Protein AF-A0A398AWM4-F1 (afdb_monomer_lite)

Secondary structure (DSSP, 8-state):
--HHHHHHHHHHH---------SSHHHHHHHHHHHHTT---HHHHHHHHHHSPPPPTTS--S--EE-S-HHHHHHHHHHH---EE--HHHHHHHHHHHHTHHHHHHHHHHHHTT-

Sequence (115 aa):
MKIHGFVSDLVKLSSLIIFHPFESALDALNQVNAVSEGVMTAELRSFLELNLPKVKEGKKPKFSLGTSEPKLGSHILEATKIPCQSNEFVLELLRGVRLHFDSMVIWKSLFLDLV

Organism: Brassica campestris (NCBI:txid3711)

Foldseek 3Di:
DPPVVVLVVLLVVDAPPDDDDAPDPVRVVVVVVCVVVLHQDPVNLVVCVVRDDQDDPPDDDPDAAEGCDVSVQVVSCVPRVGHYDHDPVSVVSVVSCVVCVVVNVVVVVVVVVVD

Structure (mmCIF, N/CA/C/O backbone):
data_AF-A0A398AWM4-F1
#
_entry.id   AF-A0A398AWM4-F1
#
loop_
_atom_site.group_PDB
_atom_site.id
_atom_site.type_symbol
_atom_site.label_atom_id
_atom_site.label_alt_id
_atom_site.label_comp_id
_atom_site.label_asym_id
_atom_site.label_entity_id
_atom_site.label_seq_id
_atom_site.pdbx_PDB_ins_code
_atom_site.Cartn_x
_atom_site.Cartn_y
_atom_site.Cartn_z
_atom_site.occupancy
_atom_site.B_iso_or_equiv
_atom_site.auth_seq_id
_atom_site.auth_comp_id
_atom_site.auth_asym_id
_atom_site.auth_atom_id
_atom_site.pdbx_PDB_model_num
ATOM 1 N N . MET A 1 1 ? -24.596 -19.700 -16.673 1.00 36.59 1 MET A N 1
ATOM 2 C CA . MET A 1 1 ? -25.406 -18.483 -16.923 1.00 36.59 1 MET A CA 1
ATOM 3 C C . MET A 1 1 ? -25.328 -17.407 -15.819 1.00 36.59 1 MET A C 1
ATOM 5 O O . MET A 1 1 ? -25.776 -16.303 -16.072 1.00 36.59 1 MET A O 1
ATOM 9 N N . LYS A 1 2 ? -24.732 -17.643 -14.632 1.00 37.31 2 LYS A N 1
ATOM 10 C CA . LYS A 1 2 ? -24.631 -16.615 -13.562 1.00 37.31 2 LYS A CA 1
ATOM 11 C C . LYS A 1 2 ? -23.426 -15.661 -13.665 1.00 37.31 2 LYS A C 1
ATOM 13 O O . LYS A 1 2 ? -23.471 -14.572 -13.112 1.00 37.31 2 LYS A O 1
ATOM 18 N N . ILE A 1 3 ? -22.375 -16.046 -14.391 1.00 45.59 3 ILE A N 1
ATOM 19 C CA . ILE A 1 3 ? -21.124 -15.270 -14.465 1.00 45.59 3 ILE A CA 1
ATOM 20 C C . ILE A 1 3 ? -21.321 -13.973 -15.265 1.00 45.59 3 ILE A C 1
ATOM 22 O O . ILE A 1 3 ? -20.838 -12.926 -14.862 1.00 45.59 3 ILE A O 1
ATOM 26 N N . HIS A 1 4 ? -22.108 -14.009 -16.344 1.00 32.69 4 HIS A N 1
ATOM 27 C CA . HIS A 1 4 ? -22.317 -12.842 -17.208 1.00 32.69 4 HIS A CA 1
ATOM 28 C C . HIS A 1 4 ? -23.064 -11.683 -16.518 1.00 32.69 4 HIS A C 1
ATOM 30 O O . HIS A 1 4 ? -22.747 -10.527 -16.779 1.00 32.69 4 HIS A O 1
ATOM 36 N N . GLY A 1 5 ? -24.014 -11.979 -15.619 1.00 34.34 5 GLY A N 1
ATOM 37 C CA . GLY A 1 5 ? -24.736 -10.949 -14.855 1.00 34.34 5 GLY A CA 1
ATOM 38 C C . GLY A 1 5 ? -23.856 -10.266 -13.805 1.00 34.34 5 GLY A C 1
ATOM 39 O O . GLY A 1 5 ? -23.861 -9.044 -13.689 1.00 34.34 5 GLY A O 1
ATOM 40 N N . PHE A 1 6 ? -23.007 -11.040 -13.121 1.00 41.62 6 PHE A N 1
ATOM 41 C CA . PHE A 1 6 ? -22.071 -10.504 -12.130 1.00 41.62 6 PHE A CA 1
ATOM 42 C C . PHE A 1 6 ? -21.060 -9.526 -12.750 1.00 41.62 6 PHE A C 1
ATOM 44 O O . PHE A 1 6 ? -20.755 -8.496 -12.158 1.00 41.62 6 PHE A O 1
ATOM 51 N N . VAL A 1 7 ? -20.595 -9.801 -13.973 1.00 46.28 7 VAL A N 1
ATOM 52 C CA . VAL A 1 7 ? -19.675 -8.916 -14.707 1.00 46.28 7 VAL A CA 1
ATOM 53 C C . VAL A 1 7 ? -20.339 -7.587 -15.080 1.00 46.28 7 VAL A C 1
ATOM 55 O O . VAL A 1 7 ? -19.729 -6.534 -14.906 1.00 46.28 7 VAL A O 1
ATOM 58 N N . SER A 1 8 ? -21.599 -7.600 -15.535 1.00 47.59 8 SER A N 1
ATOM 59 C CA . SER A 1 8 ? -22.317 -6.353 -15.845 1.00 47.59 8 SER A CA 1
ATOM 60 C C . SER A 1 8 ? -22.608 -5.499 -14.610 1.00 47.59 8 SER A C 1
ATOM 62 O O . SER A 1 8 ? -22.663 -4.275 -14.713 1.00 47.59 8 SER A O 1
ATOM 64 N N . ASP A 1 9 ? -22.770 -6.129 -13.446 1.00 53.47 9 ASP A N 1
ATOM 65 C CA . ASP A 1 9 ? -23.002 -5.423 -12.186 1.00 53.47 9 ASP A CA 1
ATOM 66 C C . ASP A 1 9 ? -21.693 -4.910 -11.564 1.00 53.47 9 ASP A C 1
ATOM 68 O O . ASP A 1 9 ? -21.681 -3.821 -10.996 1.00 53.47 9 ASP A O 1
ATOM 72 N N . LEU A 1 10 ? -20.571 -5.614 -11.755 1.00 54.50 10 LEU A N 1
ATOM 73 C CA . LEU A 1 10 ? -19.227 -5.154 -11.377 1.00 54.50 10 LEU A CA 1
ATOM 74 C C . LEU A 1 10 ? -18.855 -3.845 -12.074 1.00 54.50 10 LEU A C 1
ATOM 76 O O . LEU A 1 10 ? -18.451 -2.902 -11.407 1.00 54.50 10 LEU A O 1
ATOM 80 N N . VAL A 1 11 ? -19.072 -3.745 -13.389 1.00 54.31 11 VAL A N 1
ATOM 81 C CA . VAL A 1 11 ? -18.803 -2.511 -14.154 1.00 54.31 11 VAL A CA 1
ATOM 82 C C . VAL A 1 11 ? -19.650 -1.330 -13.651 1.00 54.31 11 VAL A C 1
ATOM 84 O O . VAL A 1 11 ? -19.193 -0.191 -13.682 1.00 54.31 11 VAL A O 1
ATOM 87 N N . LYS A 1 12 ? -20.860 -1.582 -13.130 1.00 55.38 12 LYS A N 1
ATOM 88 C CA . LYS A 1 12 ? -21.692 -0.551 -12.480 1.00 55.38 12 LYS A CA 1
ATOM 89 C C . LYS A 1 12 ? -21.227 -0.212 -11.058 1.00 55.38 12 LYS A C 1
ATOM 91 O O . LYS A 1 12 ? -21.448 0.910 -10.612 1.00 55.38 12 LYS A O 1
ATOM 96 N N . LEU A 1 13 ? -20.624 -1.166 -10.342 1.00 53.12 13 LEU A N 1
ATOM 97 C CA . LEU A 1 13 ? -20.120 -0.995 -8.973 1.00 53.12 13 LEU A CA 1
ATOM 98 C C . LEU A 1 13 ? -18.730 -0.350 -8.906 1.00 53.12 13 LEU A C 1
ATOM 100 O O . LEU A 1 13 ? -18.423 0.314 -7.918 1.00 53.12 13 LEU A O 1
ATOM 104 N N . SER A 1 14 ? -17.882 -0.563 -9.912 1.00 59.62 14 SER A N 1
ATOM 105 C CA . SER A 1 14 ? -16.493 -0.106 -9.922 1.00 59.62 14 SER A CA 1
ATOM 106 C C . SER A 1 14 ? -16.245 0.858 -11.076 1.00 59.62 14 SER A C 1
ATOM 108 O O . SER A 1 14 ? -15.950 0.449 -12.198 1.00 59.62 14 SER A O 1
ATOM 110 N N . SER A 1 15 ? -16.325 2.156 -10.792 1.00 65.44 15 SER A N 1
ATOM 111 C CA . SER A 1 15 ? -15.787 3.187 -11.675 1.00 65.44 15 SER A CA 1
ATOM 112 C C . SER A 1 15 ? -14.329 3.471 -11.307 1.00 65.44 15 SER A C 1
ATOM 114 O O . SER A 1 15 ? -13.977 3.597 -10.133 1.00 65.44 15 SER A O 1
ATOM 116 N N . LEU A 1 16 ? -13.452 3.569 -12.310 1.00 68.62 16 LEU A N 1
ATOM 117 C CA . LEU A 1 16 ? -12.068 3.984 -12.086 1.00 68.62 16 LEU A CA 1
ATOM 118 C C . LEU A 1 16 ? -12.029 5.498 -11.855 1.00 68.62 16 LEU A C 1
ATOM 120 O O . LEU A 1 16 ? -11.985 6.287 -12.801 1.00 68.62 16 LEU A O 1
ATOM 124 N N . ILE A 1 17 ? -12.025 5.908 -10.591 1.00 71.44 17 ILE A N 1
ATOM 125 C CA . ILE A 1 17 ? -12.084 7.328 -10.231 1.00 71.44 17 ILE A CA 1
ATOM 126 C C . ILE A 1 17 ? -10.723 7.999 -10.483 1.00 71.44 17 ILE A C 1
ATOM 128 O O . ILE A 1 17 ? -10.647 8.954 -11.256 1.00 71.44 17 ILE A O 1
ATOM 132 N N . ILE A 1 18 ? -9.631 7.449 -9.943 1.00 75.81 18 ILE A N 1
ATOM 133 C CA . ILE A 1 18 ? -8.278 8.024 -10.043 1.00 75.81 18 ILE A CA 1
ATOM 134 C C . ILE A 1 18 ? -7.270 6.970 -10.517 1.00 75.81 18 ILE A C 1
ATOM 136 O O . ILE A 1 18 ? -7.394 5.793 -10.188 1.00 75.81 18 ILE A O 1
ATOM 140 N N . PHE A 1 19 ? -6.273 7.410 -11.285 1.00 79.38 19 PHE A N 1
ATOM 141 C CA . PHE A 1 19 ? -5.116 6.622 -11.701 1.00 79.38 19 PHE A CA 1
ATOM 142 C C . PHE A 1 19 ? -3.848 7.474 -11.542 1.00 79.38 19 PHE A C 1
ATOM 144 O O . PHE A 1 19 ? -3.848 8.632 -11.957 1.00 79.38 19 PHE A O 1
ATOM 151 N N . HIS A 1 20 ? -2.799 6.918 -10.932 1.00 80.88 20 HIS A N 1
ATOM 152 C CA . HIS A 1 20 ? -1.497 7.570 -10.769 1.00 80.88 20 HIS A CA 1
ATOM 153 C C . HIS A 1 20 ? -0.423 6.677 -11.402 1.00 80.88 20 HIS A C 1
ATOM 155 O O . HIS A 1 20 ? -0.158 5.600 -10.864 1.00 80.88 20 HIS A O 1
ATOM 161 N N . PRO A 1 21 ? 0.113 7.039 -12.580 1.00 86.12 21 PRO A N 1
ATOM 162 C CA . PRO A 1 21 ? 1.178 6.269 -13.207 1.00 86.12 21 PRO A CA 1
ATOM 163 C C . PRO A 1 21 ? 2.477 6.412 -12.410 1.00 86.12 21 PRO A C 1
ATOM 165 O O . PRO A 1 21 ? 2.779 7.498 -11.926 1.00 86.12 21 PRO A O 1
ATOM 168 N N . PHE A 1 22 ? 3.255 5.333 -12.336 1.00 87.94 22 PHE A N 1
ATO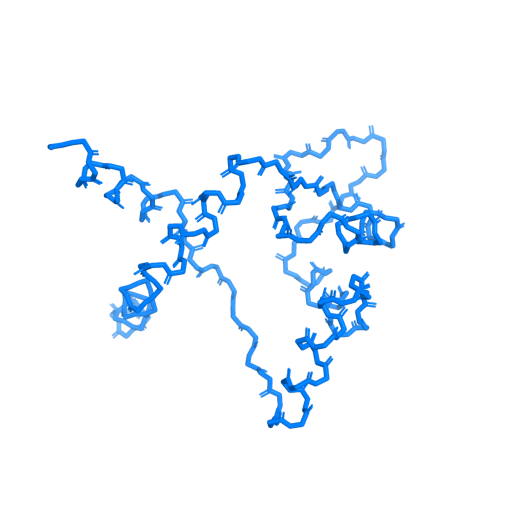M 169 C CA . PHE A 1 22 ? 4.601 5.371 -11.764 1.00 87.94 22 PHE A CA 1
ATOM 170 C C . PHE A 1 22 ? 5.526 6.248 -12.606 1.00 87.94 22 PHE A C 1
ATOM 172 O O . PHE A 1 22 ? 5.438 6.254 -13.838 1.00 87.94 22 PHE A O 1
ATOM 179 N N . GLU A 1 23 ? 6.456 6.938 -11.951 1.00 89.56 23 GLU A N 1
ATOM 180 C CA . GLU A 1 23 ? 7.380 7.849 -12.635 1.00 89.56 23 GLU A CA 1
ATOM 181 C C . GLU A 1 23 ? 8.399 7.098 -13.505 1.00 89.56 23 GLU A C 1
ATOM 183 O O . GLU A 1 23 ? 8.876 7.606 -14.521 1.00 89.56 23 GLU A O 1
ATOM 188 N N . SER A 1 24 ? 8.751 5.871 -13.112 1.00 94.75 24 SER A N 1
ATOM 189 C CA . SER A 1 24 ? 9.712 5.034 -13.828 1.00 94.75 24 SER A CA 1
ATOM 190 C C . SER A 1 24 ? 9.499 3.546 -13.554 1.00 94.75 24 SER A C 1
ATOM 192 O O . SER A 1 24 ? 8.798 3.157 -12.623 1.00 94.75 24 SER A O 1
ATOM 194 N N . ALA A 1 25 ? 10.163 2.687 -14.333 1.00 94.56 25 ALA A N 1
ATOM 195 C CA . ALA A 1 25 ? 10.159 1.243 -14.086 1.00 94.56 25 ALA A CA 1
ATOM 196 C C . ALA A 1 25 ? 10.783 0.868 -12.729 1.00 94.56 25 ALA A C 1
ATOM 198 O O . ALA A 1 25 ? 10.341 -0.085 -12.090 1.00 94.56 25 ALA A O 1
ATOM 199 N N . LEU A 1 26 ? 11.802 1.615 -12.285 1.00 93.81 26 LEU A N 1
ATOM 200 C CA . LEU A 1 26 ? 12.439 1.396 -10.986 1.00 93.81 26 LEU A CA 1
ATOM 201 C C . LEU A 1 26 ? 11.497 1.775 -9.841 1.00 93.81 26 LEU A C 1
ATOM 203 O O . LEU A 1 26 ? 11.385 1.031 -8.871 1.00 93.81 26 LEU A O 1
ATOM 207 N N . ASP A 1 27 ? 10.805 2.904 -9.976 1.00 92.19 27 ASP A N 1
ATOM 208 C CA . ASP A 1 27 ? 9.781 3.312 -9.019 1.00 92.19 27 ASP A CA 1
ATOM 209 C C . ASP A 1 27 ? 8.649 2.275 -8.955 1.00 92.19 27 ASP A C 1
ATOM 211 O O . ASP A 1 27 ? 8.371 1.739 -7.887 1.00 92.19 27 ASP A O 1
ATOM 215 N N . ALA A 1 28 ? 8.117 1.852 -10.106 1.00 92.69 28 ALA A N 1
ATOM 216 C CA . ALA A 1 28 ? 7.105 0.800 -10.174 1.00 92.69 28 ALA A CA 1
ATOM 217 C C . ALA A 1 28 ? 7.533 -0.486 -9.442 1.00 92.69 28 ALA A C 1
ATOM 219 O O . ALA A 1 28 ? 6.756 -1.059 -8.676 1.00 92.69 28 ALA A O 1
ATOM 220 N N . LEU A 1 29 ? 8.780 -0.928 -9.640 1.00 95.31 29 LEU A N 1
ATOM 221 C CA . LEU A 1 29 ? 9.333 -2.094 -8.949 1.00 95.31 29 LEU A CA 1
ATOM 222 C C . LEU A 1 29 ? 9.377 -1.884 -7.428 1.00 95.31 29 LEU A C 1
ATOM 224 O O . LEU A 1 29 ? 8.956 -2.761 -6.672 1.00 95.31 29 LEU A O 1
ATOM 228 N N . ASN A 1 30 ? 9.852 -0.722 -6.978 1.00 94.75 30 ASN A N 1
ATOM 229 C CA . ASN A 1 30 ? 9.938 -0.391 -5.558 1.00 94.75 30 ASN A CA 1
ATOM 230 C C . ASN A 1 30 ? 8.553 -0.337 -4.899 1.00 94.75 30 ASN A C 1
ATOM 232 O O . ASN A 1 30 ? 8.369 -0.911 -3.826 1.00 94.75 30 ASN A O 1
ATOM 236 N N . GLN A 1 31 ? 7.571 0.292 -5.550 1.00 93.50 31 GLN A N 1
ATOM 237 C CA . GLN A 1 31 ? 6.203 0.388 -5.036 1.00 93.50 31 GLN A CA 1
ATOM 238 C C . GLN A 1 31 ? 5.544 -0.995 -4.941 1.00 93.50 31 GLN A C 1
ATOM 240 O O . GLN A 1 31 ? 4.927 -1.314 -3.924 1.00 93.50 31 GLN A O 1
ATOM 245 N N . VAL A 1 32 ? 5.707 -1.853 -5.956 1.00 92.75 32 VAL A N 1
ATOM 246 C CA . VAL A 1 32 ? 5.151 -3.220 -5.943 1.00 92.75 32 VAL A CA 1
ATOM 247 C C . VAL A 1 32 ? 5.764 -4.064 -4.825 1.00 92.75 32 VAL A C 1
ATOM 249 O O . VAL A 1 32 ? 5.031 -4.765 -4.120 1.00 92.75 32 VAL A O 1
ATOM 252 N N . ASN A 1 33 ? 7.081 -3.981 -4.625 1.00 95.19 33 ASN A N 1
ATOM 253 C CA . ASN A 1 33 ? 7.755 -4.697 -3.541 1.00 95.19 33 ASN A CA 1
ATOM 254 C C . ASN A 1 33 ? 7.281 -4.199 -2.170 1.00 95.19 33 ASN A C 1
ATOM 256 O O . ASN A 1 33 ? 6.889 -5.005 -1.329 1.00 95.19 33 ASN A O 1
ATOM 260 N N . ALA A 1 34 ? 7.213 -2.878 -1.975 1.00 94.50 34 ALA A N 1
ATOM 261 C CA . ALA A 1 34 ? 6.725 -2.287 -0.732 1.00 94.50 34 ALA A CA 1
ATOM 262 C C . ALA A 1 34 ? 5.290 -2.737 -0.408 1.00 94.50 34 ALA A C 1
ATOM 264 O O . ALA A 1 34 ? 5.020 -3.180 0.709 1.00 94.50 34 ALA A O 1
ATOM 265 N N . VAL A 1 35 ? 4.383 -2.707 -1.391 1.00 92.31 35 VAL A N 1
ATOM 266 C CA . VAL A 1 35 ? 3.003 -3.197 -1.230 1.00 92.31 35 VAL A CA 1
ATOM 267 C C . VAL A 1 35 ? 2.981 -4.678 -0.847 1.00 92.31 35 VAL A C 1
ATOM 269 O O . VAL A 1 35 ? 2.243 -5.051 0.065 1.00 92.31 35 VAL A O 1
ATOM 272 N N . SER A 1 36 ? 3.816 -5.503 -1.486 1.00 91.12 36 SER A N 1
ATOM 273 C CA . SER A 1 36 ? 3.905 -6.949 -1.225 1.00 91.12 36 SER A CA 1
ATOM 274 C C . SER A 1 36 ? 4.437 -7.275 0.177 1.00 91.12 36 SER A C 1
ATOM 276 O O . SER A 1 36 ? 4.081 -8.295 0.757 1.00 91.12 36 SER A O 1
ATOM 278 N N . GLU A 1 37 ? 5.251 -6.394 0.760 1.00 93.38 37 GLU A N 1
ATOM 279 C CA . GLU A 1 37 ? 5.760 -6.513 2.136 1.00 93.38 37 GLU A CA 1
ATOM 280 C C . GLU A 1 37 ? 4.832 -5.863 3.186 1.00 93.38 37 GLU A C 1
ATOM 282 O O . GLU A 1 37 ? 5.084 -5.912 4.404 1.00 93.38 37 GLU A O 1
ATOM 287 N N . GLY A 1 38 ? 3.732 -5.261 2.726 1.00 93.12 38 GLY A N 1
ATOM 288 C CA . GLY A 1 38 ? 2.766 -4.536 3.543 1.00 93.12 38 GLY A CA 1
ATOM 289 C C . GLY A 1 38 ? 3.273 -3.180 4.032 1.00 93.12 38 GLY A C 1
ATOM 290 O O . GLY A 1 38 ? 2.825 -2.697 5.071 1.00 93.12 38 GLY A O 1
ATOM 291 N N . VAL A 1 39 ? 4.230 -2.575 3.334 1.00 94.38 39 VAL A N 1
ATOM 292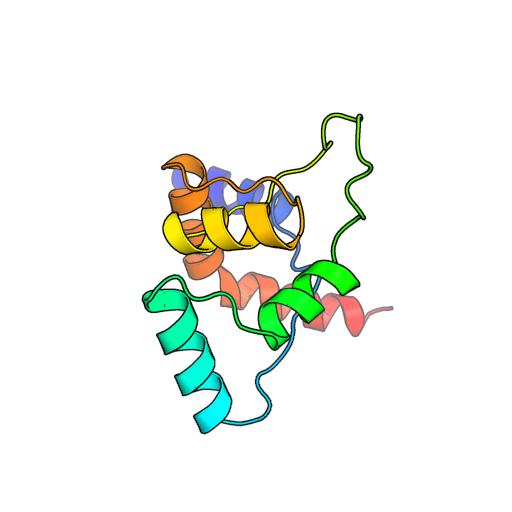 C CA . VAL A 1 39 ? 4.810 -1.271 3.662 1.00 94.38 39 VAL A CA 1
ATOM 293 C C . VAL A 1 39 ? 4.003 -0.170 2.984 1.00 94.38 39 VAL A C 1
ATOM 295 O O . VAL A 1 39 ? 3.784 -0.184 1.776 1.00 94.38 39 VAL A O 1
ATOM 298 N N . MET A 1 40 ? 3.574 0.817 3.769 1.00 94.19 40 MET A N 1
ATOM 299 C CA . MET A 1 40 ? 2.924 2.009 3.234 1.00 94.19 40 MET A CA 1
ATOM 300 C C . MET A 1 40 ? 3.987 3.050 2.873 1.00 94.19 40 MET A C 1
ATOM 302 O O . MET A 1 40 ? 4.608 3.641 3.758 1.00 94.19 40 MET A O 1
ATOM 306 N N . THR A 1 41 ? 4.192 3.279 1.577 1.00 94.12 41 THR A N 1
ATOM 307 C CA . THR A 1 41 ? 5.128 4.294 1.079 1.00 94.12 41 THR A CA 1
ATOM 308 C C . THR A 1 41 ? 4.582 5.709 1.286 1.00 94.12 41 THR A C 1
ATOM 310 O O . THR A 1 41 ? 3.376 5.921 1.453 1.00 94.12 41 THR A O 1
ATOM 313 N N . ALA A 1 42 ? 5.476 6.702 1.280 1.00 93.31 42 ALA A N 1
ATOM 314 C CA . ALA A 1 42 ? 5.084 8.108 1.373 1.00 93.31 42 ALA A CA 1
ATOM 315 C C . ALA A 1 42 ? 4.194 8.523 0.192 1.00 93.31 42 ALA A C 1
ATOM 317 O O . ALA A 1 42 ? 3.201 9.219 0.386 1.00 93.31 42 ALA A O 1
ATOM 318 N N . GLU A 1 43 ? 4.506 8.031 -1.004 1.00 92.00 43 GLU A N 1
ATOM 319 C CA . GLU A 1 43 ? 3.725 8.278 -2.212 1.00 92.00 43 GLU A CA 1
ATOM 320 C C . GLU A 1 43 ? 2.316 7.689 -2.113 1.00 92.00 43 GLU A C 1
ATOM 322 O O . GLU A 1 43 ? 1.342 8.409 -2.325 1.00 92.00 43 GLU A O 1
ATOM 327 N N . LEU A 1 44 ? 2.182 6.424 -1.686 1.00 91.94 44 LEU A N 1
ATOM 328 C CA . LEU A 1 44 ? 0.873 5.805 -1.466 1.00 91.94 44 LEU A CA 1
ATOM 329 C C . LEU A 1 44 ? 0.057 6.592 -0.437 1.00 91.94 44 LEU A C 1
ATOM 331 O O . LEU A 1 44 ? -1.137 6.821 -0.626 1.00 91.94 44 LEU A O 1
ATOM 335 N N . ARG A 1 45 ? 0.694 7.047 0.644 1.00 93.31 45 ARG A N 1
ATOM 336 C CA . ARG A 1 45 ? 0.029 7.879 1.647 1.00 93.31 45 ARG A CA 1
ATOM 337 C C . ARG A 1 45 ? -0.476 9.190 1.043 1.00 93.31 45 ARG A C 1
A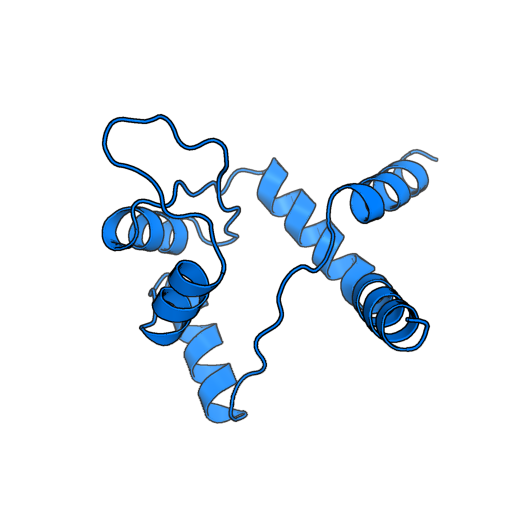TOM 339 O O . ARG A 1 45 ? -1.656 9.504 1.200 1.00 93.31 45 ARG A O 1
ATOM 346 N N . SER A 1 46 ? 0.386 9.935 0.351 1.00 92.69 46 SER A N 1
ATOM 347 C CA . SER A 1 46 ? 0.013 11.195 -0.300 1.00 92.69 46 SER A CA 1
ATOM 348 C C . SER A 1 46 ? -1.102 10.985 -1.322 1.00 92.69 46 SER A C 1
ATOM 350 O O . SER A 1 46 ? -2.063 11.751 -1.347 1.00 92.69 46 SER A O 1
ATOM 352 N N . PHE A 1 47 ? -1.034 9.908 -2.103 1.00 91.00 47 PHE A N 1
ATOM 353 C CA . PHE A 1 47 ? -2.079 9.528 -3.043 1.00 91.00 47 PHE A CA 1
ATOM 354 C C . PHE A 1 47 ? -3.432 9.327 -2.346 1.00 91.00 47 PHE A C 1
ATOM 356 O O . PHE A 1 47 ? -4.438 9.876 -2.794 1.00 91.00 47 PHE A O 1
ATOM 363 N N . LEU A 1 48 ? -3.478 8.590 -1.234 1.00 91.00 48 LEU A N 1
ATOM 364 C CA . LEU A 1 48 ? -4.722 8.352 -0.495 1.00 91.00 48 LEU A CA 1
ATOM 365 C C . LEU A 1 48 ? -5.278 9.640 0.127 1.00 91.00 48 LEU A C 1
ATOM 367 O O . LEU A 1 48 ? -6.475 9.901 0.026 1.00 91.00 48 LEU A O 1
ATOM 371 N N . GLU A 1 49 ? -4.424 10.463 0.739 1.00 90.25 49 GLU A N 1
ATOM 372 C CA . GLU A 1 49 ? -4.835 11.708 1.401 1.00 90.25 49 GLU A CA 1
ATOM 373 C C . GLU A 1 49 ? -5.355 12.771 0.417 1.00 90.25 49 GLU A C 1
ATOM 375 O O . GLU A 1 49 ? -6.248 13.545 0.770 1.00 90.25 49 GLU A O 1
ATOM 380 N N . LEU A 1 50 ? -4.827 12.804 -0.811 1.00 89.81 50 LEU A N 1
ATOM 381 C CA . LEU A 1 50 ? -5.265 13.730 -1.862 1.00 89.81 50 LEU A CA 1
ATOM 382 C C . LEU A 1 50 ? -6.596 13.321 -2.498 1.00 89.81 50 LEU A C 1
ATOM 384 O O . LEU A 1 50 ? -7.368 14.181 -2.919 1.00 89.81 50 LEU A O 1
ATOM 388 N N . ASN A 1 51 ? -6.860 12.017 -2.577 1.00 86.62 51 ASN A N 1
ATOM 389 C CA . ASN A 1 51 ? -7.936 11.482 -3.404 1.00 86.62 51 ASN A CA 1
ATOM 390 C C . ASN A 1 51 ? -9.139 10.950 -2.617 1.00 86.62 51 ASN A C 1
ATOM 392 O O . ASN A 1 51 ? -10.201 10.729 -3.205 1.00 86.62 51 ASN A O 1
ATOM 396 N N . LEU A 1 52 ? -9.006 10.733 -1.306 1.00 87.31 52 LEU A N 1
ATOM 397 C CA . LEU A 1 52 ? -10.084 10.209 -0.471 1.00 87.31 52 LEU A CA 1
ATOM 398 C C . LEU A 1 52 ? -10.689 11.279 0.449 1.00 87.31 52 LEU A C 1
ATOM 400 O O . LEU A 1 52 ? -10.000 12.198 0.899 1.00 87.31 52 LEU A O 1
ATOM 404 N N . PRO A 1 53 ? -11.989 11.166 0.787 1.00 86.81 53 PRO A N 1
ATOM 405 C CA . PRO A 1 53 ? -12.615 12.067 1.744 1.00 86.81 53 PRO A CA 1
ATOM 406 C C . PRO A 1 53 ? -11.921 11.997 3.108 1.00 86.81 53 PRO A C 1
ATOM 408 O O . PRO A 1 53 ? -11.743 10.916 3.672 1.00 86.81 53 PRO A O 1
ATOM 411 N N . LYS A 1 54 ? -11.601 13.159 3.689 1.00 82.25 54 LYS A N 1
ATOM 412 C CA . LYS A 1 54 ? -10.999 13.225 5.027 1.00 82.25 54 LYS A CA 1
ATOM 413 C C . LYS A 1 54 ? -11.914 12.585 6.070 1.00 82.25 54 LYS A C 1
ATOM 415 O O . LYS A 1 54 ? -13.080 12.969 6.219 1.00 82.25 54 LYS A O 1
ATOM 420 N N . VAL A 1 55 ? -11.363 11.646 6.832 1.00 82.94 55 VAL A N 1
ATOM 421 C CA . VAL A 1 55 ? -12.050 11.042 7.974 1.00 82.94 55 VAL A CA 1
ATOM 422 C C . VAL A 1 55 ? -12.029 12.038 9.133 1.00 82.94 55 VAL A C 1
ATOM 424 O O . VAL A 1 55 ? -10.969 12.476 9.568 1.00 82.94 55 VAL A O 1
ATOM 427 N N . LYS A 1 56 ? -13.210 12.441 9.614 1.00 78.75 56 LYS A N 1
ATOM 428 C CA . LYS A 1 56 ? -13.336 13.339 10.771 1.00 78.75 56 LYS A CA 1
ATOM 429 C C . LYS A 1 56 ? -13.297 12.522 12.057 1.00 78.75 56 LYS A C 1
ATOM 431 O O . LYS A 1 56 ? -14.078 11.580 12.197 1.00 78.75 56 LYS A O 1
ATOM 436 N N . GLU A 1 57 ? -12.450 12.920 13.001 1.00 74.38 57 GLU A N 1
ATOM 437 C CA . GLU A 1 57 ? -12.404 12.304 14.328 1.00 74.38 57 GLU A CA 1
ATOM 438 C C . GLU A 1 57 ? -13.777 12.393 15.016 1.00 74.38 57 GLU A C 1
ATOM 440 O O . GLU A 1 57 ? -14.486 13.397 14.919 1.00 74.38 57 GLU A O 1
ATOM 445 N N . GLY A 1 58 ? -14.197 11.297 15.651 1.00 75.56 58 GLY A N 1
ATOM 446 C CA . GLY A 1 58 ? -15.486 11.202 16.344 1.00 75.56 58 GLY A CA 1
ATOM 447 C C . GLY A 1 58 ? -16.706 10.900 15.462 1.00 75.56 58 G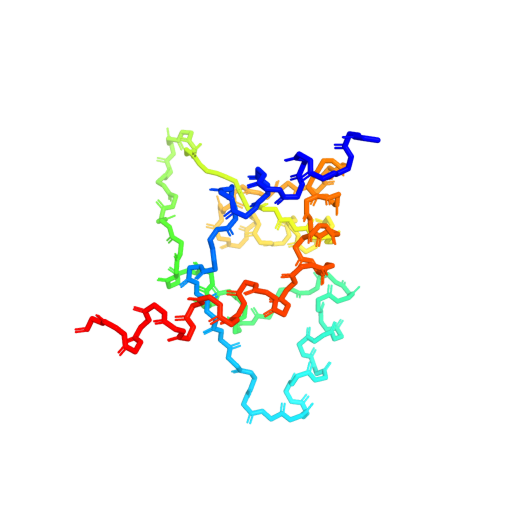LY A C 1
ATOM 448 O O . GLY A 1 58 ? -17.797 10.712 15.997 1.00 75.56 58 GLY A O 1
ATOM 449 N N . LYS A 1 59 ? -16.567 10.803 14.129 1.00 77.00 59 LYS A N 1
ATOM 450 C CA . LYS A 1 59 ? -17.654 10.346 13.240 1.00 77.00 59 LYS A CA 1
ATOM 451 C C . LYS A 1 59 ? -17.318 9.007 12.597 1.00 77.00 59 LYS A C 1
ATOM 453 O O . LYS A 1 59 ? -16.233 8.831 12.054 1.00 77.00 59 LYS A O 1
ATOM 458 N N . LYS A 1 60 ? -18.286 8.082 12.595 1.00 76.62 60 LYS A N 1
ATOM 459 C CA . LYS A 1 60 ? -18.148 6.809 11.878 1.00 76.62 60 LYS A CA 1
ATOM 460 C C . LYS A 1 60 ? -17.930 7.101 10.382 1.00 76.62 60 LYS A C 1
ATOM 462 O O . LYS A 1 60 ? -18.769 7.787 9.787 1.00 76.62 60 LYS A O 1
ATOM 467 N N . PRO A 1 61 ? -16.834 6.618 9.774 1.00 80.94 61 PRO A N 1
ATOM 468 C CA . PRO A 1 61 ? -16.585 6.815 8.352 1.00 80.94 61 PRO A CA 1
ATOM 469 C C . PRO A 1 61 ? -17.723 6.212 7.520 1.00 80.94 61 PRO A C 1
ATOM 471 O O . PRO A 1 61 ? -18.222 5.131 7.832 1.00 80.94 61 PRO A O 1
ATOM 474 N N . LYS A 1 62 ? -18.137 6.911 6.457 1.00 84.31 62 LYS A N 1
ATOM 475 C CA . LYS A 1 62 ? -19.178 6.436 5.523 1.00 84.31 62 LYS A CA 1
ATOM 476 C C . LYS A 1 62 ? -18.632 5.542 4.404 1.00 84.31 62 LYS A C 1
ATOM 478 O O . LYS A 1 62 ? -19.400 5.102 3.559 1.00 84.31 62 LYS A O 1
ATOM 483 N N . PHE A 1 63 ? -17.324 5.317 4.379 1.00 88.31 63 PHE A N 1
ATOM 484 C CA . PHE A 1 63 ? -16.635 4.531 3.364 1.00 88.31 63 PHE A CA 1
ATOM 485 C C . PHE A 1 63 ? -15.573 3.653 4.025 1.00 88.31 63 PHE A C 1
ATOM 487 O O . PHE A 1 63 ? -15.163 3.928 5.154 1.00 88.31 63 PHE A O 1
ATOM 494 N N . SER A 1 64 ? -15.134 2.620 3.312 1.00 90.31 64 SER A N 1
ATOM 495 C CA . SER A 1 64 ? -13.975 1.800 3.659 1.00 90.31 64 SER A CA 1
ATOM 496 C C . SER A 1 64 ? -13.149 1.505 2.417 1.00 90.31 64 SER A C 1
ATOM 498 O O . SER A 1 64 ? -13.710 1.293 1.343 1.00 90.31 64 SER A O 1
ATOM 500 N N . LEU A 1 65 ? -11.830 1.483 2.570 1.00 91.81 65 LEU A N 1
ATOM 501 C CA . LEU A 1 65 ? -10.882 1.144 1.518 1.00 91.81 65 LEU A CA 1
ATOM 502 C C . LEU A 1 65 ? -10.691 -0.376 1.458 1.00 91.81 65 LEU A C 1
ATOM 504 O O . LEU A 1 65 ? -10.335 -0.996 2.456 1.00 91.81 65 LEU A O 1
ATOM 508 N N . GLY A 1 66 ? -10.923 -0.984 0.298 1.00 92.12 66 GLY A N 1
ATOM 509 C CA . GLY A 1 66 ? -10.590 -2.390 0.074 1.00 92.12 66 GLY A CA 1
ATOM 510 C C . GLY A 1 66 ? -9.103 -2.550 -0.242 1.00 92.12 66 GLY A C 1
ATOM 511 O O . GLY A 1 66 ? -8.617 -1.903 -1.167 1.00 92.12 66 GLY A O 1
ATOM 512 N N . THR A 1 67 ? -8.385 -3.403 0.489 1.00 92.50 67 THR A N 1
ATOM 513 C CA . THR A 1 67 ? -6.966 -3.703 0.228 1.00 92.50 67 THR A CA 1
ATOM 514 C C . THR A 1 67 ? -6.770 -5.202 0.025 1.00 92.50 67 THR A C 1
ATOM 516 O O . THR A 1 67 ? -7.379 -6.009 0.729 1.00 92.50 67 THR A O 1
ATOM 519 N N . SER A 1 68 ? -5.916 -5.587 -0.932 1.00 90.31 68 SER A N 1
ATOM 520 C CA . SER A 1 68 ? -5.540 -6.995 -1.136 1.00 90.31 68 SER A CA 1
ATOM 521 C C . SER A 1 68 ? -4.683 -7.526 0.005 1.00 90.31 68 SER A C 1
ATOM 523 O O . SER A 1 68 ? -4.836 -8.675 0.398 1.00 90.31 68 SER A O 1
ATOM 525 N N . GLU A 1 69 ? -3.814 -6.670 0.545 1.00 92.19 69 GLU A N 1
ATOM 526 C CA . GLU A 1 69 ? -2.915 -7.000 1.644 1.00 92.19 69 GLU A CA 1
ATOM 527 C C . GLU A 1 69 ? -3.466 -6.479 2.982 1.00 92.19 69 GLU A C 1
ATOM 529 O O . GLU A 1 69 ? -3.599 -5.258 3.158 1.00 92.19 69 GLU A O 1
ATOM 534 N N . PRO A 1 70 ? -3.769 -7.367 3.951 1.00 92.62 70 PRO A N 1
ATOM 535 C CA . PRO A 1 70 ? -4.286 -6.965 5.259 1.00 92.62 70 PRO A CA 1
ATOM 536 C C . PRO A 1 70 ? -3.292 -6.123 6.062 1.00 92.62 70 PRO A C 1
ATOM 538 O O . PRO A 1 70 ? -3.675 -5.126 6.671 1.00 92.62 70 PRO A O 1
ATOM 541 N N . LYS A 1 71 ? -2.001 -6.487 6.035 1.00 94.56 71 LYS A N 1
ATOM 542 C CA . LYS A 1 71 ? -0.943 -5.774 6.770 1.00 94.56 71 LYS A CA 1
ATOM 543 C C . LYS A 1 71 ? -0.811 -4.326 6.294 1.00 94.56 71 LYS A C 1
ATOM 545 O O . LYS A 1 71 ? -0.717 -3.413 7.111 1.00 94.56 71 LYS A O 1
ATOM 550 N N . LEU A 1 72 ? -0.881 -4.121 4.979 1.00 94.38 72 LEU A N 1
ATOM 551 C CA . LEU A 1 72 ? -0.897 -2.788 4.386 1.00 94.38 72 LEU A CA 1
ATOM 552 C C . LEU A 1 72 ? -2.125 -1.990 4.842 1.00 94.38 72 LEU A C 1
ATOM 554 O O . LEU A 1 72 ? -1.995 -0.829 5.221 1.00 94.38 72 LEU A O 1
ATOM 558 N N . GLY A 1 73 ? -3.305 -2.621 4.854 1.00 94.06 73 GLY A N 1
ATOM 559 C CA . GLY A 1 73 ? -4.542 -2.003 5.334 1.00 94.06 73 GLY A CA 1
ATOM 560 C C . GLY A 1 73 ? -4.449 -1.528 6.788 1.00 94.06 73 GLY A C 1
ATOM 561 O O . GLY A 1 73 ? -4.897 -0.424 7.102 1.00 94.06 73 GLY A O 1
ATOM 562 N N . SER A 1 74 ? -3.811 -2.310 7.663 1.00 94.31 74 SER A N 1
ATOM 563 C CA . SER A 1 74 ? -3.548 -1.907 9.051 1.00 94.31 74 SER A CA 1
ATOM 564 C C . SER A 1 74 ? -2.655 -0.667 9.130 1.00 94.31 74 SER A C 1
ATOM 566 O O . SER A 1 74 ? -3.013 0.299 9.801 1.00 94.31 74 SER A O 1
ATOM 568 N N . HIS A 1 75 ? -1.541 -0.638 8.391 1.00 94.69 75 HIS A N 1
ATOM 569 C CA . HIS A 1 75 ? -0.650 0.528 8.370 1.00 94.69 75 HIS A CA 1
ATOM 570 C C . HIS A 1 75 ? -1.327 1.782 7.792 1.00 94.69 75 HIS A C 1
ATOM 572 O O . HIS A 1 75 ? -1.134 2.885 8.311 1.00 94.69 75 HIS A O 1
ATOM 578 N N . ILE A 1 76 ? -2.166 1.628 6.760 1.00 94.25 76 ILE A N 1
ATOM 579 C CA . ILE A 1 76 ? -2.967 2.731 6.210 1.00 94.25 76 ILE A CA 1
ATOM 580 C C . ILE A 1 76 ? -3.919 3.277 7.275 1.00 94.25 76 ILE A C 1
ATOM 582 O O . ILE A 1 76 ? -3.968 4.493 7.483 1.00 94.25 76 ILE A O 1
ATOM 586 N N . LEU A 1 77 ? -4.653 2.405 7.971 1.00 92.56 77 LEU A N 1
ATOM 587 C CA . LEU A 1 77 ? -5.571 2.805 9.036 1.00 92.56 77 LEU A CA 1
ATOM 588 C C . LEU A 1 77 ? -4.844 3.561 10.153 1.00 92.56 77 LEU A C 1
ATOM 590 O O . LEU A 1 77 ? -5.319 4.603 10.607 1.00 92.56 77 LEU A O 1
ATOM 594 N N . GLU A 1 78 ? -3.685 3.076 10.586 1.00 92.44 78 GLU A N 1
ATOM 595 C CA . GLU A 1 78 ? -2.909 3.715 11.648 1.00 92.44 78 GLU A CA 1
ATOM 596 C C . GLU A 1 78 ? -2.462 5.129 11.263 1.00 92.44 78 GLU A C 1
ATOM 598 O O . GLU A 1 78 ? -2.662 6.070 12.046 1.00 92.44 78 GLU A O 1
ATOM 603 N N . ALA A 1 79 ? -1.929 5.285 10.047 1.00 91.56 79 ALA A N 1
ATOM 604 C CA . ALA A 1 79 ? -1.319 6.523 9.579 1.00 91.56 79 ALA A CA 1
ATOM 605 C C . ALA A 1 79 ? -2.315 7.576 9.071 1.00 91.56 79 ALA A C 1
ATOM 607 O O . ALA A 1 79 ? -2.076 8.770 9.241 1.00 91.56 79 ALA A O 1
ATOM 608 N N . THR A 1 80 ? -3.421 7.152 8.454 1.00 90.81 80 THR A N 1
ATOM 609 C CA . THR A 1 80 ? -4.376 8.052 7.771 1.00 90.81 80 THR A CA 1
ATOM 610 C C . THR A 1 80 ? -5.762 8.077 8.416 1.00 90.81 80 THR A C 1
ATOM 612 O O . THR A 1 80 ? -6.593 8.914 8.067 1.00 90.81 80 THR A O 1
ATOM 615 N N . LYS A 1 81 ? -6.035 7.154 9.351 1.00 91.38 81 LYS A N 1
ATOM 616 C CA . LYS A 1 81 ? -7.363 6.903 9.946 1.00 91.38 81 LYS A CA 1
ATOM 617 C C . LYS A 1 81 ? -8.423 6.426 8.949 1.00 91.38 81 LYS A C 1
ATOM 619 O O . LYS A 1 81 ? -9.605 6.368 9.292 1.00 91.38 81 LYS A O 1
ATOM 624 N N . ILE A 1 82 ? -8.021 6.046 7.736 1.00 91.31 82 ILE A N 1
ATOM 625 C CA . ILE A 1 82 ? -8.916 5.487 6.723 1.00 91.31 82 ILE A CA 1
ATOM 626 C C . ILE A 1 82 ? -9.223 4.025 7.080 1.00 91.31 82 ILE A C 1
ATOM 628 O O . ILE A 1 82 ? -8.304 3.208 7.149 1.00 91.31 82 ILE A O 1
ATOM 632 N N . PRO A 1 83 ? -10.497 3.653 7.301 1.00 91.69 83 PRO A N 1
ATOM 633 C CA . PRO A 1 83 ? -10.855 2.267 7.578 1.00 91.69 83 PRO A CA 1
ATOM 634 C C . PRO A 1 83 ? -10.585 1.391 6.358 1.00 91.69 83 PRO A C 1
ATOM 636 O O . PRO A 1 83 ? -11.088 1.668 5.269 1.00 91.69 83 PRO A O 1
ATOM 639 N N . CYS A 1 84 ? -9.833 0.315 6.565 1.00 93.56 84 CYS A N 1
ATOM 640 C CA . CYS A 1 84 ? -9.490 -0.647 5.526 1.00 93.56 84 CYS A CA 1
ATOM 641 C C . CYS A 1 84 ? -10.201 -1.990 5.749 1.00 93.56 84 CYS A C 1
ATOM 643 O O . CYS A 1 84 ? -10.506 -2.360 6.884 1.00 93.56 84 CYS A O 1
ATOM 645 N N . GLN A 1 85 ? -10.479 -2.712 4.665 1.00 93.62 85 GLN A N 1
ATOM 646 C CA . GLN A 1 85 ? -11.059 -4.054 4.680 1.00 93.62 85 GLN A CA 1
ATOM 647 C C . GLN A 1 85 ? -10.315 -4.974 3.709 1.00 93.62 85 GLN A C 1
ATOM 649 O O . GLN A 1 85 ? -10.087 -4.615 2.556 1.00 93.62 85 GLN A O 1
ATOM 654 N N . SER A 1 86 ? -10.021 -6.189 4.168 1.00 92.19 86 SER A N 1
ATOM 655 C CA . SER A 1 86 ? -9.382 -7.255 3.384 1.00 92.19 86 SER A CA 1
ATOM 656 C C . SER A 1 86 ? -10.090 -8.580 3.650 1.00 92.19 86 SER A C 1
ATOM 658 O O . SER A 1 86 ? -9.536 -9.491 4.258 1.00 92.19 86 SER A O 1
ATOM 660 N N . ASN A 1 87 ? -11.369 -8.655 3.286 1.00 92.31 87 ASN A N 1
ATOM 661 C CA . ASN A 1 87 ? -12.158 -9.882 3.395 1.00 92.31 87 ASN A CA 1
ATOM 662 C C . ASN A 1 87 ? -12.271 -10.580 2.030 1.00 92.31 87 ASN A C 1
ATOM 664 O O . ASN A 1 87 ? -11.937 -10.004 0.996 1.00 92.31 87 ASN A O 1
ATOM 668 N N . GLU A 1 88 ? -12.770 -11.815 2.026 1.00 90.75 88 GLU A N 1
ATOM 669 C CA . GLU A 1 88 ? -12.929 -12.628 0.812 1.00 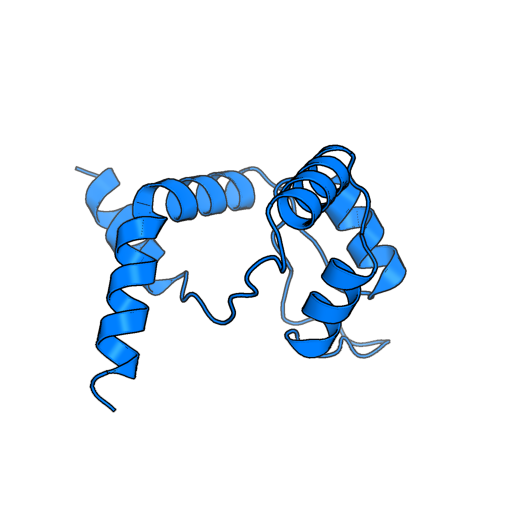90.75 88 GLU A CA 1
ATOM 670 C C . GLU A 1 88 ? -13.750 -11.914 -0.273 1.00 90.75 88 GLU A C 1
ATOM 672 O O . GLU A 1 88 ? -13.404 -11.953 -1.450 1.00 90.75 88 GLU A O 1
ATOM 677 N N . PHE A 1 89 ? -14.777 -11.160 0.126 1.00 88.50 89 PHE A N 1
ATOM 678 C CA . PHE A 1 89 ? -15.573 -10.360 -0.800 1.00 88.50 89 PHE A CA 1
ATOM 679 C C . PHE A 1 89 ? -14.748 -9.266 -1.497 1.00 88.50 89 PHE A C 1
ATOM 681 O O . PHE A 1 89 ? -14.833 -9.120 -2.715 1.00 88.50 89 PHE A O 1
ATOM 688 N N . VAL A 1 90 ? -13.918 -8.520 -0.758 1.00 89.00 90 VAL A N 1
ATOM 689 C CA . VAL A 1 90 ? -13.003 -7.516 -1.328 1.00 89.00 90 VAL A CA 1
ATOM 690 C C . VAL A 1 90 ? -11.996 -8.170 -2.273 1.00 89.00 90 VAL A C 1
ATOM 692 O O . VAL A 1 90 ? -11.724 -7.623 -3.340 1.00 89.00 90 VAL A O 1
ATOM 695 N N . LEU A 1 91 ? -11.467 -9.344 -1.922 1.00 89.00 91 LEU A N 1
ATOM 696 C CA . LEU A 1 91 ? -10.520 -10.068 -2.773 1.00 89.00 91 LEU A CA 1
ATOM 697 C C . LEU A 1 91 ? -11.167 -10.535 -4.084 1.00 89.00 91 LEU A C 1
ATOM 699 O O . LEU A 1 91 ? -10.577 -10.349 -5.148 1.00 89.00 91 LEU A O 1
ATOM 703 N N . GLU A 1 92 ? -12.399 -11.047 -4.042 1.00 87.88 92 GLU A N 1
ATOM 704 C CA . GLU A 1 92 ? -13.137 -11.416 -5.256 1.00 87.88 92 GLU A CA 1
ATOM 705 C C . GLU A 1 92 ? -13.519 -10.198 -6.105 1.00 87.88 92 GLU A C 1
ATOM 707 O O . GLU A 1 92 ? -13.440 -10.258 -7.335 1.00 87.88 92 GLU A O 1
ATOM 712 N N . LEU A 1 93 ? -13.857 -9.063 -5.481 1.00 85.38 93 LEU A N 1
ATOM 713 C CA . LEU A 1 93 ? -14.052 -7.804 -6.203 1.00 85.38 93 LEU A CA 1
ATOM 714 C C . LEU A 1 93 ? -12.769 -7.368 -6.920 1.00 85.38 93 LEU A C 1
ATOM 716 O O . LEU A 1 93 ? -12.808 -7.069 -8.112 1.00 85.38 93 LEU A O 1
ATOM 720 N N . LEU A 1 94 ? -11.624 -7.379 -6.232 1.00 85.25 94 LEU A N 1
ATOM 721 C CA . LEU A 1 94 ? -10.321 -7.062 -6.825 1.00 85.25 94 LEU A CA 1
ATOM 722 C C . LEU A 1 94 ? -9.961 -8.024 -7.966 1.00 85.25 94 LEU A C 1
ATOM 724 O O . LEU A 1 94 ? -9.397 -7.603 -8.980 1.00 85.25 94 LEU A O 1
ATOM 728 N N . ARG A 1 95 ? -10.320 -9.306 -7.837 1.00 86.62 95 ARG A N 1
ATOM 729 C CA . ARG A 1 95 ? -10.147 -10.309 -8.894 1.00 86.62 95 ARG A CA 1
ATOM 730 C C . ARG A 1 95 ? -11.004 -9.986 -10.119 1.00 86.62 95 ARG A C 1
ATOM 732 O O . ARG A 1 95 ? -10.500 -10.047 -11.240 1.00 86.62 95 ARG A O 1
ATOM 739 N N . GLY A 1 96 ? -12.261 -9.594 -9.910 1.00 84.12 96 GLY A N 1
ATOM 740 C CA . GLY A 1 96 ? -13.160 -9.127 -10.967 1.00 84.12 96 GLY A CA 1
ATOM 741 C C . GLY A 1 96 ? -12.638 -7.871 -11.669 1.00 84.12 96 GLY A C 1
ATOM 742 O O . GLY A 1 96 ? -12.590 -7.832 -12.897 1.00 84.12 96 GLY A O 1
ATOM 743 N N . VAL A 1 97 ? -12.160 -6.887 -10.899 1.00 82.56 97 VAL A N 1
ATOM 744 C CA . VAL A 1 97 ? -11.536 -5.662 -11.426 1.00 82.56 97 VAL A CA 1
ATOM 745 C C . VAL A 1 97 ? -10.339 -6.001 -12.313 1.00 82.56 97 VAL A C 1
ATOM 747 O O . VAL A 1 97 ? -10.241 -5.486 -13.421 1.00 82.56 97 VAL A O 1
ATOM 750 N N . ARG A 1 98 ? -9.453 -6.903 -11.871 1.00 83.31 98 ARG A N 1
ATOM 751 C CA . ARG A 1 98 ? -8.271 -7.317 -12.645 1.00 83.31 98 ARG A CA 1
ATOM 752 C C . ARG A 1 98 ? -8.642 -8.038 -13.941 1.00 83.31 98 ARG A C 1
ATOM 754 O O . ARG A 1 98 ? -8.029 -7.775 -14.968 1.00 83.31 98 ARG A O 1
ATOM 761 N N . LEU A 1 99 ? -9.643 -8.918 -13.902 1.00 83.75 99 LEU A N 1
ATOM 762 C CA . LEU A 1 99 ? -10.098 -9.675 -15.074 1.00 83.75 99 LEU A CA 1
ATOM 763 C C . LEU A 1 99 ? -10.719 -8.777 -16.156 1.00 83.75 99 LEU A C 1
ATOM 765 O O . LEU A 1 99 ? -10.639 -9.096 -17.338 1.00 83.75 99 LEU A O 1
ATOM 769 N N . HIS A 1 100 ? -11.332 -7.663 -15.754 1.00 79.38 100 HIS A N 1
ATOM 770 C CA . HIS A 1 100 ? -12.042 -6.746 -16.650 1.00 79.38 100 HIS A CA 1
ATOM 771 C C . HIS A 1 100 ? -11.360 -5.378 -16.789 1.00 79.38 100 HIS A C 1
ATOM 773 O O . HIS A 1 100 ? -11.972 -4.432 -17.292 1.00 79.38 100 HIS A O 1
ATOM 779 N N . PHE A 1 101 ? -10.100 -5.264 -16.355 1.00 72.44 101 PHE A N 1
ATOM 780 C CA . PHE A 1 101 ? -9.368 -3.999 -16.309 1.00 72.44 101 PHE A CA 1
ATOM 781 C C . PHE A 1 101 ? -9.268 -3.337 -17.684 1.00 72.44 101 PHE A C 1
ATOM 783 O O . PHE A 1 101 ? -9.601 -2.160 -17.810 1.00 72.44 101 PHE A O 1
ATOM 790 N N . ASP A 1 102 ? -8.922 -4.109 -18.718 1.00 71.19 102 ASP A N 1
ATOM 791 C CA . ASP A 1 102 ? -8.798 -3.608 -20.091 1.00 71.19 102 ASP A CA 1
ATOM 792 C C . ASP A 1 102 ? -10.091 -2.948 -20.568 1.00 71.19 102 ASP A C 1
ATOM 794 O O . ASP A 1 102 ? -10.071 -1.856 -21.128 1.00 71.19 102 ASP A O 1
ATOM 798 N N . SER A 1 103 ? -11.242 -3.555 -20.263 1.00 66.62 103 SER A N 1
ATOM 799 C CA . SER A 1 103 ? -12.534 -2.950 -20.580 1.00 66.62 103 SER A CA 1
ATOM 800 C C . SER A 1 103 ? -12.719 -1.633 -19.821 1.00 66.62 103 SER A C 1
ATOM 802 O O . SER A 1 103 ? -13.020 -0.620 -20.442 1.00 66.62 103 SER A O 1
ATOM 804 N N . MET A 1 104 ? -12.496 -1.599 -18.503 1.00 64.69 104 MET A N 1
ATOM 805 C CA . MET A 1 104 ? -12.703 -0.390 -17.687 1.00 64.69 104 MET A CA 1
ATOM 806 C C . MET A 1 104 ? -11.812 0.793 -18.094 1.00 64.69 104 MET A C 1
ATOM 808 O O . MET A 1 104 ? -12.275 1.935 -18.076 1.00 64.69 104 MET A O 1
ATOM 812 N N . VAL A 1 105 ? -10.557 0.539 -18.477 1.00 63.94 105 VAL A N 1
ATOM 813 C CA . VAL A 1 105 ? -9.642 1.586 -18.959 1.00 63.94 105 VAL A CA 1
ATOM 814 C C . VAL A 1 105 ? -10.100 2.130 -20.311 1.00 63.94 105 VAL A C 1
ATOM 816 O O . VAL A 1 105 ? -10.153 3.349 -20.488 1.00 63.94 105 VAL A O 1
ATOM 819 N N . ILE A 1 106 ? -10.504 1.248 -21.233 1.00 60.41 106 ILE A N 1
ATOM 820 C CA . ILE A 1 106 ? -11.016 1.637 -22.555 1.00 60.41 106 ILE A CA 1
ATOM 821 C C . ILE A 1 106 ? -12.259 2.530 -22.420 1.00 60.41 106 ILE A C 1
ATOM 823 O O . ILE A 1 106 ? -12.335 3.577 -23.064 1.00 60.41 106 ILE A O 1
ATOM 827 N N . TRP A 1 107 ? -13.203 2.177 -21.539 1.00 52.06 107 TRP A N 1
ATOM 828 C CA . TRP A 1 107 ? -14.408 2.984 -21.316 1.00 52.06 107 TRP A CA 1
ATOM 829 C C . TRP A 1 107 ? -14.101 4.371 -20.733 1.00 52.06 107 TRP A C 1
ATOM 831 O O . TRP A 1 107 ? -14.791 5.323 -21.080 1.00 52.06 107 TRP A O 1
ATOM 841 N N . LYS A 1 108 ? -13.063 4.526 -19.895 1.00 54.03 108 LYS A N 1
ATOM 842 C CA . LYS A 1 108 ? -12.670 5.845 -19.362 1.00 54.03 108 LYS A CA 1
ATOM 843 C C . LYS A 1 108 ? -12.042 6.746 -20.428 1.00 54.03 108 LYS A C 1
ATOM 845 O O . LYS A 1 108 ? -12.359 7.931 -20.446 1.00 54.03 108 LYS A O 1
ATOM 850 N N . SER A 1 109 ? -11.195 6.198 -21.307 1.00 52.44 109 SER A N 1
ATOM 851 C CA . SER A 1 109 ? -10.621 6.957 -22.432 1.00 52.44 109 SER A CA 1
ATOM 852 C C . SER A 1 109 ? -11.731 7.474 -23.347 1.00 52.44 109 SER A C 1
ATOM 854 O O . SER A 1 109 ? -11.850 8.674 -23.550 1.00 52.44 109 SER A O 1
ATOM 856 N N . LEU A 1 110 ? -12.630 6.584 -23.782 1.00 48.12 110 LEU A N 1
ATOM 857 C CA . LEU A 1 110 ? -13.734 6.945 -24.676 1.00 48.12 110 LEU A CA 1
ATOM 858 C C . LEU A 1 110 ? -14.727 7.940 -24.061 1.00 48.12 110 LEU A C 1
ATOM 860 O O . LEU A 1 110 ? -15.373 8.670 -24.800 1.00 48.12 110 LEU A O 1
ATOM 864 N N . PHE A 1 111 ? -14.881 7.969 -22.733 1.00 47.00 111 PHE A N 1
ATOM 865 C CA . PHE A 1 111 ? -15.807 8.886 -22.059 1.00 47.00 111 PHE A CA 1
ATOM 866 C 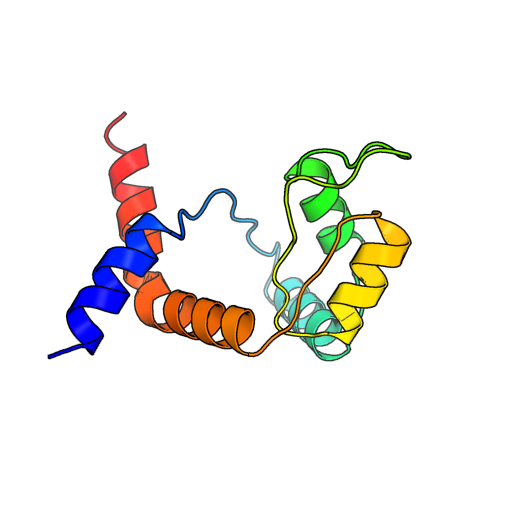C . PHE A 1 111 ? -15.210 10.284 -21.826 1.00 47.00 111 PHE A C 1
ATOM 868 O O . PHE A 1 111 ? -15.959 11.255 -21.800 1.00 47.00 111 PHE A O 1
ATOM 875 N N . LEU A 1 112 ? -13.885 10.398 -21.670 1.00 49.97 112 LEU A N 1
ATOM 876 C CA . LEU A 1 112 ? -13.189 11.690 -21.589 1.00 49.97 112 LEU A CA 1
ATOM 877 C C . LEU A 1 112 ? -12.945 12.319 -22.968 1.00 49.97 112 LEU A C 1
ATOM 879 O O . LEU A 1 112 ? -12.843 13.534 -23.048 1.00 49.97 112 LEU A O 1
ATOM 883 N N . ASP A 1 113 ? -12.908 11.524 -24.039 1.00 45.84 113 ASP A N 1
ATOM 884 C CA . ASP A 1 113 ? -12.802 12.032 -25.415 1.00 45.84 113 ASP A CA 1
ATOM 885 C C . ASP A 1 113 ? -14.157 12.510 -25.994 1.00 45.84 113 ASP A C 1
ATOM 887 O O . ASP A 1 113 ? -14.198 13.071 -27.090 1.00 45.84 113 ASP A O 1
ATOM 891 N N . LEU A 1 114 ? -15.275 12.281 -25.287 1.00 41.03 114 LEU A N 1
ATOM 892 C CA . LEU A 1 114 ? -16.640 12.595 -25.750 1.00 41.03 114 LEU A CA 1
ATOM 893 C C . LEU A 1 114 ? -17.325 13.756 -25.003 1.00 41.03 114 LEU A C 1
ATOM 895 O O . LEU A 1 114 ? -18.494 14.039 -25.279 1.00 41.03 114 LEU A O 1
ATOM 899 N N . VAL A 1 115 ? -16.626 14.413 -24.072 1.00 39.66 115 VAL A N 1
ATOM 900 C CA . VAL A 1 115 ? -17.076 15.606 -23.325 1.00 39.66 115 VAL A CA 1
ATOM 901 C C . VAL A 1 115 ? -16.011 16.685 -23.431 1.00 39.66 115 VAL A C 1
ATOM 903 O O . VAL A 1 115 ? -16.393 17.844 -23.702 1.00 39.66 115 VAL A O 1
#

pLDDT: mean 79.11, std 18.0, range [32.69, 95.31]

Radius of gyration: 15.81 Å; chains: 1; bounding box: 38×34×42 Å

InterPro domains:
  IPR045056 Nucleolar protein Nop56/Nop58 [PTHR10894] (13-105)